Protein AF-A0A3D0P3Z4-F1 (afdb_monomer_lite)

Foldseek 3Di:
DDDDDDDPDDDVPDPDPVRVVVVVVVVVVVVVVVVVVVCVVVPPPPPPVVVVVCVVQQQQKKKKFFAAPVRDTDAIDMWGDPDPPDTDDDCVRPVRGPDMDIQGPVRD

Sequence (108 aa):
MFVRGVAIAYNPDKPTAVRAIVQKRFFTIFITLAAVAAGLPALAYGQDLLPALVRRVKPSAVAIETFDQRGQIVSRGSGFFVSADRVVTNRHVIERSTRAEIQTVDGR

pLDDT: mean 83.5, std 14.89, range [36.59, 97.88]

Radius of gyration: 37.21 Å; chains: 1; bounding box: 83×25×103 Å

Structure (mmCIF, N/CA/C/O backbone):
data_AF-A0A3D0P3Z4-F1
#
_entry.id   AF-A0A3D0P3Z4-F1
#
loop_
_atom_site.group_PDB
_atom_site.id
_atom_site.type_symbol
_atom_site.label_atom_id
_atom_site.label_alt_id
_atom_site.label_comp_id
_atom_site.label_asym_id
_atom_site.label_entity_id
_atom_site.label_seq_id
_atom_site.pdbx_PDB_ins_code
_atom_site.Cartn_x
_atom_site.Cartn_y
_atom_site.Cartn_z
_atom_site.occupancy
_atom_site.B_iso_or_equiv
_atom_site.auth_seq_id
_atom_site.auth_comp_id
_atom_site.auth_asym_id
_atom_site.auth_atom_id
_atom_site.pdbx_PDB_model_num
ATOM 1 N N . MET A 1 1 ? 67.154 13.887 -77.178 1.00 36.59 1 MET A N 1
ATOM 2 C CA . MET A 1 1 ? 65.879 14.496 -77.618 1.00 36.59 1 MET A CA 1
ATOM 3 C C . MET A 1 1 ? 64.788 14.002 -76.677 1.00 36.59 1 MET A C 1
ATOM 5 O O . MET A 1 1 ? 64.715 12.807 -76.435 1.00 36.59 1 MET A O 1
ATOM 9 N N . PHE A 1 2 ? 64.078 14.934 -76.041 1.00 39.56 2 PHE A N 1
ATOM 10 C CA . PHE A 1 2 ? 63.191 14.741 -74.887 1.00 39.56 2 PHE A CA 1
ATOM 11 C C . PHE A 1 2 ? 61.980 13.839 -75.183 1.00 39.56 2 PHE A C 1
ATOM 13 O O . PHE A 1 2 ? 61.293 14.054 -76.179 1.00 39.56 2 PHE A O 1
ATOM 20 N N . VAL A 1 3 ? 61.656 12.912 -74.272 1.00 43.81 3 VAL A N 1
ATOM 21 C CA . VAL A 1 3 ? 60.344 12.242 -74.225 1.00 43.81 3 VAL A CA 1
ATOM 22 C C . VAL A 1 3 ? 59.570 12.808 -73.035 1.00 43.81 3 VAL A C 1
ATOM 24 O O . VAL A 1 3 ? 60.050 12.803 -71.903 1.00 43.81 3 VAL A O 1
ATOM 27 N N . ARG A 1 4 ? 58.396 13.374 -73.328 1.00 47.59 4 ARG A N 1
ATOM 28 C CA . ARG A 1 4 ? 57.495 14.070 -72.401 1.00 47.59 4 ARG A CA 1
ATOM 29 C C . ARG A 1 4 ? 57.060 13.155 -71.249 1.00 47.59 4 ARG A C 1
ATOM 31 O O . ARG A 1 4 ? 56.395 12.151 -71.482 1.00 47.59 4 ARG A O 1
ATOM 38 N N . GLY A 1 5 ? 57.395 13.533 -70.016 1.00 49.12 5 GLY A N 1
ATOM 39 C CA . GLY A 1 5 ? 56.891 12.895 -68.800 1.00 49.12 5 GLY A CA 1
ATOM 40 C C . GLY A 1 5 ? 55.497 13.412 -68.441 1.00 49.12 5 GLY A C 1
ATOM 41 O O . GLY A 1 5 ? 55.285 14.618 -68.336 1.00 49.12 5 GLY A O 1
ATOM 42 N N . VAL A 1 6 ? 54.546 12.498 -68.256 1.00 57.97 6 VAL A N 1
ATOM 43 C CA . VAL A 1 6 ? 53.216 12.791 -67.709 1.00 57.97 6 VAL A CA 1
ATOM 44 C C . VAL A 1 6 ? 53.374 13.089 -66.217 1.00 57.97 6 VAL A C 1
ATOM 46 O O . VAL A 1 6 ? 53.700 12.200 -65.434 1.00 57.97 6 VAL A O 1
ATOM 49 N N . ALA A 1 7 ? 53.156 14.339 -65.815 1.00 55.62 7 ALA A N 1
ATOM 50 C CA . ALA A 1 7 ? 53.084 14.711 -64.408 1.00 55.62 7 ALA A CA 1
ATOM 51 C C . ALA A 1 7 ? 51.715 14.289 -63.852 1.00 55.62 7 ALA A C 1
ATOM 53 O O . ALA A 1 7 ? 50.694 14.912 -64.141 1.00 55.62 7 ALA A O 1
ATOM 54 N N . ILE A 1 8 ? 51.678 13.211 -63.067 1.00 60.78 8 ILE A N 1
ATOM 55 C CA . ILE A 1 8 ? 50.489 12.851 -62.289 1.00 60.78 8 ILE A CA 1
ATOM 56 C C . ILE A 1 8 ? 50.399 13.855 -61.136 1.00 60.78 8 ILE A C 1
ATOM 58 O O . ILE A 1 8 ? 51.212 13.825 -60.215 1.00 60.78 8 ILE A O 1
ATOM 62 N N . ALA A 1 9 ? 49.434 14.771 -61.204 1.00 59.91 9 ALA A N 1
ATOM 63 C CA . ALA A 1 9 ? 49.179 15.744 -60.150 1.00 59.91 9 ALA A CA 1
ATOM 64 C C . ALA A 1 9 ? 48.784 15.024 -58.845 1.00 59.91 9 ALA A C 1
ATOM 66 O O . ALA A 1 9 ? 47.666 14.520 -58.710 1.00 59.91 9 ALA A O 1
ATOM 67 N N . TYR A 1 10 ? 49.707 14.962 -57.883 1.00 60.06 10 TYR A N 1
ATOM 68 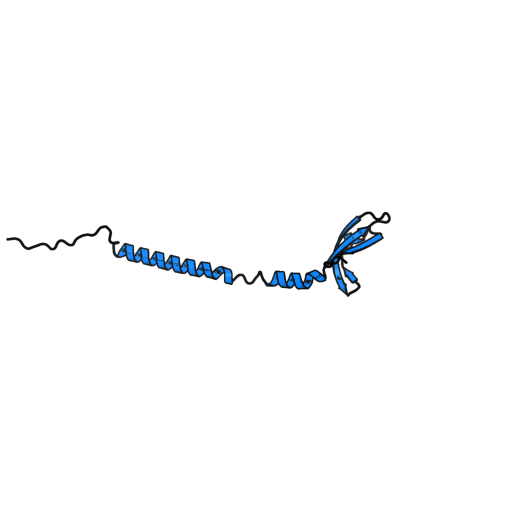C CA . TYR A 1 10 ? 49.422 14.523 -56.520 1.00 60.06 10 TYR A CA 1
ATOM 69 C C . TYR A 1 10 ? 48.561 15.588 -55.834 1.00 60.06 10 TYR A C 1
ATOM 71 O O . TYR A 1 10 ? 49.011 16.710 -55.617 1.00 60.06 10 TYR A O 1
ATOM 79 N N . ASN A 1 11 ? 47.308 15.246 -55.533 1.00 68.81 11 ASN A N 1
ATOM 80 C CA . ASN A 1 11 ? 46.398 16.113 -54.793 1.00 68.81 11 ASN A CA 1
ATOM 81 C C . ASN A 1 11 ? 46.406 15.680 -53.310 1.00 68.81 11 ASN A C 1
ATOM 83 O O . ASN A 1 11 ? 45.839 14.625 -53.009 1.00 68.81 11 ASN A O 1
ATOM 87 N N . PRO A 1 12 ? 47.049 16.444 -52.405 1.00 63.38 12 PRO A N 1
ATOM 88 C CA . PRO A 1 12 ? 47.227 16.069 -50.999 1.00 63.38 12 PRO A CA 1
ATOM 89 C C . PRO A 1 12 ? 45.915 16.045 -50.202 1.00 63.38 12 PRO A C 1
ATOM 91 O O . PRO A 1 12 ? 45.854 15.396 -49.158 1.00 63.38 12 PRO A O 1
ATOM 94 N N . ASP A 1 13 ? 44.865 16.694 -50.713 1.00 64.56 13 ASP A N 1
ATOM 95 C CA . ASP A 1 13 ? 43.558 16.790 -50.058 1.00 64.56 13 ASP A CA 1
ATOM 96 C C . ASP A 1 13 ? 42.641 15.607 -50.393 1.00 64.56 13 ASP A C 1
ATOM 98 O O . ASP A 1 13 ? 41.605 15.406 -49.755 1.00 64.56 13 ASP A O 1
ATOM 102 N N . LYS A 1 14 ? 43.006 14.783 -51.387 1.00 64.56 14 LYS A N 1
ATOM 103 C CA . LYS A 1 14 ? 42.256 13.565 -51.701 1.00 64.56 14 LYS A CA 1
ATOM 104 C C . LYS A 1 14 ? 42.668 12.461 -50.727 1.00 64.56 14 LYS A C 1
ATOM 106 O O . LYS A 1 14 ? 43.834 12.059 -50.726 1.00 64.56 14 LYS A O 1
ATOM 111 N N . PRO A 1 15 ? 41.740 11.920 -49.918 1.00 66.56 15 PRO A N 1
ATOM 112 C CA . PRO A 1 15 ? 42.068 10.816 -49.033 1.00 66.56 15 PRO A CA 1
ATOM 113 C C . PRO A 1 15 ? 42.592 9.648 -49.871 1.00 66.56 15 PRO A C 1
ATOM 115 O O . PRO A 1 15 ? 41.974 9.246 -50.859 1.00 66.56 15 PRO A O 1
ATOM 118 N N . THR A 1 16 ? 43.740 9.095 -49.477 1.00 78.81 16 THR A N 1
ATOM 119 C CA . THR A 1 16 ? 44.255 7.866 -50.087 1.00 78.81 16 THR A CA 1
ATOM 120 C C . THR A 1 16 ? 43.185 6.777 -49.989 1.00 78.81 16 THR A C 1
ATOM 122 O O . THR A 1 16 ? 42.430 6.730 -49.014 1.00 78.81 16 THR A O 1
ATOM 125 N N . ALA A 1 17 ? 43.098 5.890 -50.985 1.00 73.50 17 ALA A N 1
ATOM 126 C CA . ALA A 1 17 ? 42.034 4.879 -51.062 1.00 73.50 17 ALA A CA 1
ATOM 127 C C . ALA A 1 17 ? 41.866 4.080 -49.751 1.00 73.50 17 ALA A C 1
ATOM 129 O O . ALA A 1 17 ? 40.748 3.794 -49.329 1.00 73.50 17 ALA A O 1
ATOM 130 N N . VAL A 1 18 ? 42.971 3.812 -49.048 1.00 71.38 18 VAL A N 1
ATOM 131 C CA . VAL A 1 18 ? 42.986 3.155 -47.732 1.00 71.38 18 VAL A CA 1
ATOM 132 C C . VAL A 1 18 ? 42.276 3.990 -46.657 1.00 71.38 18 VAL A C 1
ATOM 134 O O . VAL A 1 18 ? 41.435 3.459 -45.933 1.00 71.38 18 VAL A O 1
ATOM 137 N N . ARG A 1 19 ? 42.548 5.301 -46.571 1.00 72.94 19 ARG A N 1
ATOM 138 C CA . ARG A 1 19 ? 41.886 6.211 -45.618 1.00 72.94 19 ARG A CA 1
ATOM 139 C C . ARG A 1 19 ? 40.387 6.321 -45.892 1.00 72.94 19 ARG A C 1
ATOM 141 O O . ARG A 1 19 ? 39.602 6.277 -44.950 1.00 72.94 19 ARG A O 1
ATOM 148 N N . ALA A 1 20 ? 39.987 6.373 -47.163 1.00 74.94 20 ALA A N 1
ATOM 149 C CA . ALA A 1 20 ? 38.578 6.413 -47.554 1.00 74.94 20 ALA A CA 1
ATOM 150 C C . ALA A 1 20 ? 37.823 5.121 -47.179 1.00 74.94 20 ALA A C 1
ATOM 152 O O . ALA A 1 20 ? 36.700 5.186 -46.680 1.00 74.94 20 ALA A O 1
ATOM 153 N N . ILE A 1 21 ? 38.440 3.945 -47.358 1.00 78.19 21 ILE A N 1
ATOM 154 C CA . ILE A 1 21 ? 37.850 2.652 -46.964 1.00 78.19 21 ILE A CA 1
ATOM 155 C C . ILE A 1 21 ? 37.685 2.569 -45.444 1.00 78.19 21 ILE A C 1
ATOM 157 O O . ILE A 1 21 ? 36.629 2.162 -44.961 1.00 78.19 21 ILE A O 1
ATOM 161 N N . VAL A 1 22 ? 38.709 2.971 -44.690 1.00 81.69 22 VAL A N 1
ATOM 162 C CA . VAL A 1 22 ? 38.680 2.978 -43.222 1.00 81.69 22 VAL A CA 1
ATOM 163 C C . VAL A 1 22 ? 37.612 3.946 -42.710 1.00 81.69 22 VAL A C 1
ATOM 165 O O . VAL A 1 22 ? 36.772 3.548 -41.906 1.00 81.69 22 VAL A O 1
ATOM 168 N N . GLN A 1 23 ? 37.561 5.171 -43.238 1.00 82.94 23 GLN A N 1
ATOM 169 C CA . GLN A 1 23 ? 36.547 6.167 -42.882 1.00 82.94 23 GLN A CA 1
ATOM 170 C C . GLN A 1 23 ? 35.126 5.680 -43.196 1.00 82.94 23 GLN A C 1
ATOM 172 O O . GLN A 1 23 ? 34.228 5.833 -42.371 1.00 82.94 23 GLN A O 1
ATOM 177 N N . LYS A 1 24 ? 34.922 5.029 -44.348 1.00 80.06 24 LYS A N 1
ATOM 178 C CA . LYS A 1 24 ? 33.625 4.453 -44.724 1.00 80.06 24 LYS A CA 1
ATOM 179 C C . LYS A 1 24 ? 33.213 3.321 -43.777 1.00 80.06 24 LYS A C 1
ATOM 181 O O . LYS A 1 24 ? 32.062 3.288 -43.359 1.00 80.06 24 LYS A O 1
ATOM 186 N N . ARG A 1 25 ? 34.145 2.443 -43.380 1.00 84.69 25 ARG A N 1
ATOM 187 C CA . ARG A 1 25 ? 33.894 1.372 -42.394 1.00 84.69 25 ARG A CA 1
ATOM 188 C C . ARG A 1 25 ? 33.539 1.929 -41.017 1.00 84.69 25 ARG A C 1
ATOM 190 O O . ARG A 1 25 ? 32.568 1.469 -40.427 1.00 84.69 25 ARG A O 1
ATOM 197 N N . PHE A 1 26 ? 34.269 2.936 -40.535 1.00 86.44 26 PHE A N 1
ATOM 198 C CA . PHE A 1 26 ? 33.955 3.608 -39.270 1.00 86.44 26 PHE A CA 1
ATOM 199 C C . PHE A 1 26 ? 32.575 4.262 -39.298 1.00 86.44 26 PHE A C 1
ATOM 201 O O . PHE A 1 26 ? 31.805 4.101 -38.356 1.00 86.44 26 PHE A O 1
ATOM 208 N N . PHE A 1 27 ? 32.236 4.940 -40.394 1.00 88.88 27 PHE A N 1
ATOM 209 C CA . PHE A 1 27 ? 30.927 5.561 -40.564 1.00 88.88 27 PHE A CA 1
ATOM 210 C C . PHE A 1 27 ? 29.794 4.525 -40.581 1.00 88.88 27 PHE A C 1
ATOM 212 O O . PHE A 1 27 ? 28.784 4.704 -39.904 1.00 88.88 27 PHE A O 1
ATOM 219 N N . THR A 1 28 ? 29.974 3.400 -41.283 1.00 88.00 28 THR A N 1
ATOM 220 C CA . THR A 1 28 ? 28.993 2.305 -41.284 1.00 88.00 28 THR A CA 1
ATOM 221 C C . THR A 1 28 ? 28.824 1.689 -39.895 1.00 88.00 28 THR A C 1
ATOM 223 O O . THR A 1 28 ? 27.691 1.519 -39.455 1.00 88.00 28 THR A O 1
ATOM 226 N N . ILE A 1 29 ? 29.918 1.415 -39.175 1.00 91.88 29 ILE A N 1
ATOM 227 C CA . ILE A 1 29 ? 29.866 0.872 -37.806 1.00 91.88 29 ILE A CA 1
ATOM 228 C C . ILE A 1 29 ? 29.135 1.839 -36.870 1.00 91.88 29 ILE A C 1
ATOM 230 O O . ILE A 1 29 ? 28.254 1.423 -36.119 1.00 91.88 29 ILE A O 1
ATOM 234 N N . PHE A 1 30 ? 29.448 3.133 -36.955 1.00 91.94 30 PHE A N 1
ATOM 235 C CA . PHE A 1 30 ? 28.790 4.164 -36.160 1.00 91.94 30 PHE A CA 1
ATOM 236 C C . PHE A 1 30 ? 27.278 4.204 -36.412 1.00 91.94 30 PHE A C 1
ATOM 238 O O . PHE A 1 30 ? 26.506 4.203 -35.457 1.00 91.94 30 PHE A O 1
ATOM 245 N N . ILE A 1 31 ? 26.845 4.148 -37.677 1.00 92.75 31 ILE A N 1
ATOM 246 C CA . ILE A 1 31 ? 25.418 4.085 -38.025 1.00 92.75 31 ILE A CA 1
ATOM 247 C C . ILE A 1 31 ? 24.769 2.821 -37.460 1.00 92.75 31 ILE A C 1
ATOM 249 O O . ILE A 1 31 ? 23.689 2.903 -36.879 1.00 92.75 31 ILE A O 1
ATOM 253 N N . THR A 1 32 ? 25.415 1.659 -37.588 1.00 88.81 32 THR A N 1
ATOM 254 C CA . THR A 1 32 ? 24.853 0.409 -37.055 1.00 88.81 32 THR A CA 1
ATOM 255 C C . THR A 1 32 ? 24.729 0.435 -35.533 1.00 88.81 32 THR A C 1
ATOM 257 O O . THR A 1 32 ? 23.696 0.040 -35.004 1.00 88.81 32 THR A O 1
ATOM 260 N N . LEU A 1 33 ? 25.727 0.968 -34.821 1.00 90.62 33 LEU A N 1
ATOM 261 C CA . LEU A 1 33 ? 25.683 1.113 -33.365 1.00 90.62 33 LEU A CA 1
ATOM 262 C C . LEU A 1 33 ? 24.612 2.114 -32.928 1.00 90.62 33 LEU A C 1
ATOM 264 O O . LEU A 1 33 ? 23.872 1.834 -31.989 1.00 90.62 33 LEU A O 1
ATOM 268 N N . ALA A 1 34 ? 24.487 3.246 -33.625 1.00 89.44 34 ALA A N 1
ATOM 269 C CA . ALA A 1 34 ? 23.452 4.237 -33.352 1.00 89.44 34 ALA A CA 1
ATOM 270 C C . ALA A 1 34 ? 22.041 3.665 -33.575 1.00 89.44 34 ALA A C 1
ATOM 272 O O . ALA A 1 34 ? 21.155 3.882 -32.751 1.00 89.44 34 ALA A O 1
ATOM 273 N N . ALA A 1 35 ? 21.843 2.884 -34.641 1.00 88.25 35 ALA A N 1
ATOM 274 C CA . ALA A 1 35 ? 20.571 2.224 -34.927 1.00 88.25 35 ALA A CA 1
ATOM 275 C C . ALA A 1 35 ? 20.209 1.173 -33.864 1.00 88.25 35 ALA A C 1
ATOM 277 O O . ALA A 1 35 ? 19.065 1.123 -33.416 1.00 88.25 35 ALA A O 1
ATOM 278 N N . VAL A 1 36 ? 21.182 0.371 -33.413 1.00 86.94 36 VAL A N 1
ATOM 279 C CA . VAL A 1 36 ? 20.978 -0.599 -32.325 1.00 86.94 36 VAL A CA 1
ATOM 280 C C . VAL A 1 36 ? 20.655 0.118 -31.014 1.00 86.94 36 VAL A C 1
ATOM 282 O O . VAL A 1 36 ? 19.683 -0.238 -30.352 1.00 86.94 36 VAL A O 1
ATOM 285 N N . ALA A 1 37 ? 21.410 1.161 -30.660 1.00 86.06 37 ALA A N 1
ATOM 286 C CA . ALA A 1 37 ? 21.191 1.929 -29.436 1.00 86.06 37 ALA A CA 1
ATOM 287 C C . ALA A 1 37 ? 19.806 2.598 -29.401 1.00 86.06 37 ALA A C 1
ATOM 289 O O . ALA A 1 37 ? 19.153 2.600 -28.359 1.00 86.06 37 ALA A O 1
ATOM 290 N N . ALA A 1 38 ? 19.328 3.105 -30.541 1.00 83.94 38 ALA A N 1
ATOM 291 C CA . ALA A 1 38 ? 18.001 3.705 -30.664 1.00 83.94 38 ALA A CA 1
ATOM 292 C C . ALA A 1 38 ? 16.848 2.693 -30.509 1.00 83.94 38 ALA A C 1
ATOM 294 O O . ALA A 1 38 ? 15.748 3.087 -30.131 1.00 83.94 38 ALA A O 1
ATOM 295 N N . GLY A 1 39 ? 17.082 1.402 -30.774 1.00 77.81 39 GLY A N 1
ATOM 296 C CA . GLY A 1 39 ? 16.076 0.340 -30.632 1.00 77.81 39 GLY A CA 1
ATOM 297 C C . GLY A 1 39 ? 15.938 -0.235 -29.216 1.00 77.81 39 GLY A C 1
ATOM 298 O O . GLY A 1 39 ? 14.910 -0.829 -28.896 1.00 77.81 39 GLY A O 1
ATOM 299 N N . LEU A 1 40 ? 16.936 -0.044 -28.345 1.00 74.62 40 LEU A N 1
ATOM 300 C CA . LEU A 1 40 ? 16.943 -0.569 -26.969 1.00 74.62 40 LEU A CA 1
ATOM 301 C C . LEU A 1 40 ? 15.780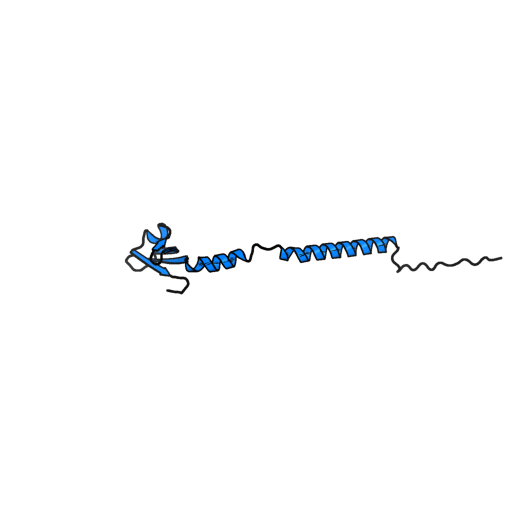 -0.081 -26.073 1.00 74.62 40 LEU A C 1
ATOM 303 O O . LEU A 1 40 ? 15.258 -0.901 -25.316 1.00 74.62 40 LEU A O 1
ATOM 307 N N . PRO A 1 41 ? 15.322 1.190 -26.129 1.00 73.50 41 PRO A N 1
ATOM 308 C CA . PRO A 1 41 ? 14.243 1.678 -25.264 1.00 73.50 41 PRO A CA 1
ATOM 309 C C . PRO A 1 41 ? 12.904 0.966 -25.494 1.00 73.50 41 PRO A C 1
ATOM 311 O O . PRO A 1 41 ? 12.111 0.838 -24.566 1.00 73.50 41 PRO A O 1
ATOM 314 N N . ALA A 1 42 ? 12.663 0.457 -26.707 1.00 66.56 42 ALA A N 1
ATOM 315 C CA . ALA A 1 42 ? 11.438 -0.264 -27.054 1.00 66.56 42 ALA A CA 1
ATOM 316 C C . ALA A 1 42 ? 11.344 -1.660 -26.406 1.00 66.56 42 ALA A C 1
ATOM 318 O O . ALA A 1 42 ? 10.290 -2.288 -26.448 1.00 66.56 42 ALA A O 1
ATOM 319 N N . LEU A 1 43 ? 12.428 -2.153 -25.793 1.00 64.31 43 LEU A N 1
ATOM 320 C CA . LEU A 1 43 ? 12.450 -3.419 -25.055 1.00 64.31 43 LEU A CA 1
ATOM 321 C C . LEU A 1 43 ? 12.111 -3.251 -23.563 1.00 64.31 43 LEU A C 1
ATOM 323 O O . LEU A 1 43 ? 12.069 -4.236 -22.825 1.00 64.31 43 LEU A O 1
ATOM 327 N N . ALA A 1 44 ? 11.838 -2.027 -23.101 1.00 68.06 44 ALA A N 1
ATOM 328 C CA . ALA A 1 44 ? 11.490 -1.735 -21.713 1.00 68.06 44 ALA A CA 1
ATOM 329 C C . ALA A 1 44 ? 10.013 -2.060 -21.386 1.00 68.06 44 ALA A C 1
ATOM 331 O O . ALA A 1 44 ? 9.248 -1.197 -20.970 1.00 68.06 44 ALA A O 1
ATOM 332 N N . TYR A 1 45 ? 9.613 -3.329 -21.510 1.00 63.25 45 TYR A N 1
ATOM 333 C CA . TYR A 1 45 ? 8.243 -3.820 -21.253 1.00 63.25 45 TYR A CA 1
ATOM 334 C C . TYR A 1 45 ? 7.833 -3.886 -19.764 1.00 63.25 45 TYR A C 1
ATOM 336 O O . TYR A 1 45 ? 6.750 -4.360 -19.428 1.00 63.25 45 TYR A O 1
ATOM 344 N N . GLY A 1 46 ? 8.687 -3.435 -18.841 1.00 61.84 46 GLY A N 1
ATOM 345 C CA . GLY A 1 46 ? 8.456 -3.572 -17.397 1.00 61.84 46 GLY A CA 1
ATOM 346 C C . GLY A 1 46 ? 7.645 -2.449 -16.742 1.00 61.84 46 GLY A C 1
ATOM 347 O O . GLY A 1 46 ? 7.206 -2.617 -15.607 1.00 61.84 46 GLY A O 1
ATOM 348 N N . GLN A 1 47 ? 7.452 -1.307 -17.412 1.00 62.56 47 GLN A N 1
ATOM 349 C CA . GLN A 1 47 ? 6.904 -0.108 -16.759 1.00 62.56 47 GLN A CA 1
ATOM 350 C C . GLN A 1 47 ? 5.384 0.039 -16.853 1.00 62.56 47 GLN A C 1
ATOM 352 O O . GLN A 1 47 ? 4.819 0.747 -16.032 1.00 62.56 47 GLN A O 1
ATOM 357 N N . ASP A 1 48 ? 4.698 -0.643 -17.773 1.00 63.22 48 ASP A N 1
ATOM 358 C CA . ASP A 1 48 ? 3.246 -0.456 -17.946 1.00 63.22 48 ASP A CA 1
ATOM 359 C C . ASP A 1 48 ? 2.403 -1.329 -17.002 1.00 63.22 48 ASP A C 1
ATOM 361 O O . ASP A 1 48 ? 1.279 -0.978 -16.633 1.00 63.22 48 ASP A O 1
ATOM 365 N N . LEU A 1 49 ? 2.960 -2.454 -16.544 1.00 72.50 49 LEU A N 1
ATOM 366 C CA . LEU A 1 49 ? 2.256 -3.397 -15.671 1.00 72.50 49 LEU A CA 1
ATOM 367 C C . LEU A 1 49 ? 2.102 -2.871 -14.238 1.00 72.50 49 LEU A C 1
ATOM 369 O O . LEU A 1 49 ? 1.062 -3.085 -13.613 1.00 72.50 49 LEU A O 1
ATOM 373 N N . LEU A 1 50 ? 3.105 -2.157 -13.716 1.00 81.62 50 LEU A N 1
ATOM 374 C CA . LEU A 1 50 ? 3.085 -1.658 -12.337 1.00 81.62 50 LEU A CA 1
ATOM 375 C C . LEU A 1 50 ? 2.027 -0.559 -12.119 1.00 81.62 50 LEU A C 1
ATOM 377 O O . LEU A 1 50 ? 1.232 -0.702 -11.189 1.00 81.62 50 LEU A O 1
ATOM 381 N N . PRO A 1 51 ? 1.915 0.491 -12.958 1.00 85.31 51 PRO A N 1
ATOM 382 C CA . PRO A 1 51 ? 0.887 1.516 -12.801 1.00 85.31 51 PRO A CA 1
ATOM 383 C C . PRO A 1 51 ? -0.530 0.958 -12.939 1.00 85.31 51 PRO A C 1
ATOM 385 O O . PRO A 1 51 ? -1.418 1.344 -12.177 1.00 85.31 51 PRO A O 1
ATOM 388 N N . ALA A 1 52 ? -0.753 0.033 -13.879 1.00 86.44 52 ALA A N 1
ATOM 389 C CA . ALA A 1 52 ? -2.052 -0.604 -14.072 1.00 86.44 52 ALA A CA 1
ATOM 390 C C . ALA A 1 52 ? -2.447 -1.457 -12.858 1.00 86.44 52 ALA A C 1
ATOM 392 O O . ALA A 1 52 ? -3.572 -1.351 -12.359 1.00 86.44 52 ALA A O 1
ATOM 393 N N . LEU A 1 53 ? -1.508 -2.254 -12.338 1.00 87.19 53 LEU A N 1
ATOM 394 C CA . LEU A 1 53 ? -1.729 -3.058 -11.143 1.00 87.19 53 LEU A CA 1
ATOM 395 C C . LEU A 1 53 ? -2.011 -2.172 -9.929 1.00 87.19 53 LEU A C 1
ATOM 397 O O . LEU A 1 53 ? -3.011 -2.390 -9.250 1.00 87.19 53 LEU A O 1
ATOM 401 N N . VAL A 1 54 ? -1.195 -1.137 -9.699 1.00 88.81 54 VAL A N 1
ATOM 402 C CA . VAL A 1 54 ? -1.384 -0.177 -8.601 1.00 88.81 54 VAL A CA 1
ATOM 403 C C . VAL A 1 54 ? -2.754 0.488 -8.693 1.00 88.81 54 VAL A C 1
ATOM 405 O O . VAL A 1 54 ? -3.472 0.506 -7.699 1.00 88.81 54 VAL A O 1
ATOM 408 N N . ARG A 1 55 ? -3.172 0.977 -9.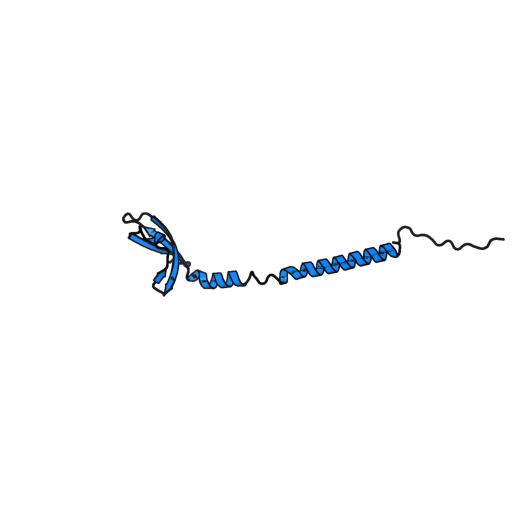870 1.00 88.12 55 ARG A N 1
ATOM 409 C CA . ARG A 1 55 ? -4.513 1.569 -10.047 1.00 88.12 55 ARG A CA 1
ATOM 410 C C . ARG A 1 55 ? -5.630 0.593 -9.695 1.00 88.12 55 ARG A C 1
ATOM 412 O O . ARG A 1 55 ? -6.640 1.020 -9.148 1.00 88.12 55 ARG A O 1
ATOM 419 N N . ARG A 1 56 ? -5.447 -0.697 -9.983 1.00 90.06 56 ARG A N 1
ATOM 420 C CA . ARG A 1 56 ? -6.435 -1.734 -9.678 1.00 90.06 56 ARG A CA 1
ATOM 421 C C . ARG A 1 56 ? -6.496 -2.085 -8.190 1.00 90.06 56 ARG A C 1
ATOM 423 O O . ARG A 1 56 ? -7.590 -2.318 -7.692 1.00 90.06 56 ARG A O 1
ATOM 430 N N . VAL A 1 57 ? -5.360 -2.143 -7.488 1.00 90.94 57 VAL A N 1
ATOM 431 C CA . VAL A 1 57 ? -5.312 -2.583 -6.075 1.00 90.94 57 VAL A CA 1
ATOM 432 C C . VAL A 1 57 ? -5.439 -1.442 -5.066 1.00 90.94 57 VAL A C 1
ATOM 434 O O . VAL A 1 57 ? -5.885 -1.668 -3.945 1.00 90.94 57 VAL A O 1
ATOM 437 N N . LYS A 1 58 ? -5.079 -0.211 -5.448 1.00 90.81 58 LYS A N 1
ATOM 438 C CA . LYS A 1 58 ? -5.078 0.960 -4.560 1.00 90.81 58 LYS A CA 1
ATOM 439 C C . LYS A 1 58 ? -6.426 1.227 -3.864 1.00 90.81 58 LYS A C 1
ATOM 441 O O . LYS A 1 58 ? -6.370 1.550 -2.682 1.00 90.81 58 LYS A O 1
ATOM 446 N N . PRO A 1 59 ? -7.606 1.067 -4.502 1.00 91.88 59 PRO A N 1
ATOM 447 C CA . PRO A 1 59 ? -8.893 1.281 -3.830 1.00 91.88 59 PRO A CA 1
ATOM 448 C C . PRO A 1 59 ? -9.150 0.358 -2.633 1.00 91.88 59 PRO A C 1
ATOM 450 O O . PRO A 1 59 ? -9.910 0.716 -1.741 1.00 91.88 59 PRO A O 1
ATOM 453 N N . SER A 1 60 ? -8.513 -0.817 -2.587 1.00 93.69 60 SER A N 1
ATOM 454 C CA . SER A 1 60 ? -8.648 -1.735 -1.455 1.00 93.69 60 SER A CA 1
ATOM 455 C C . SER A 1 60 ? -7.804 -1.324 -0.250 1.00 93.69 60 SER A C 1
ATOM 457 O O . SER A 1 60 ? -8.044 -1.846 0.832 1.00 93.69 60 SER A O 1
ATOM 459 N N . ALA A 1 61 ? -6.815 -0.439 -0.411 1.00 95.00 61 ALA A N 1
ATOM 460 C CA . ALA A 1 61 ? -5.939 0.002 0.668 1.00 95.00 61 ALA A CA 1
ATOM 461 C C . ALA A 1 61 ? -6.545 1.181 1.444 1.00 95.00 61 ALA A C 1
ATOM 463 O O . ALA A 1 61 ? -7.151 2.081 0.863 1.00 95.00 61 ALA A O 1
ATOM 464 N N . VAL A 1 62 ? -6.327 1.196 2.758 1.00 96.38 62 VAL A N 1
ATOM 465 C CA . VAL A 1 62 ? -6.823 2.236 3.668 1.00 96.38 62 VAL A CA 1
ATOM 466 C C . VAL A 1 62 ? -5.731 2.705 4.620 1.00 96.38 62 VAL A C 1
ATOM 468 O O . VAL A 1 62 ? -4.833 1.937 4.979 1.00 96.38 62 VAL A O 1
ATOM 471 N N . ALA A 1 63 ? -5.821 3.961 5.049 1.00 96.19 63 ALA A N 1
ATOM 472 C CA . ALA A 1 63 ? -5.057 4.468 6.180 1.00 96.19 63 ALA A CA 1
ATOM 473 C C . ALA A 1 63 ? -5.864 4.269 7.469 1.00 96.19 63 ALA A C 1
ATOM 475 O O . ALA A 1 63 ? -7.087 4.384 7.465 1.00 96.19 63 ALA A O 1
ATOM 476 N N . ILE A 1 64 ? -5.181 3.943 8.563 1.00 96.94 64 ILE A N 1
ATOM 477 C CA . ILE A 1 64 ? -5.803 3.693 9.863 1.00 96.94 64 ILE A CA 1
ATOM 478 C C . ILE A 1 64 ? -5.141 4.607 10.883 1.00 96.94 64 ILE A C 1
ATOM 480 O O . ILE A 1 64 ? -3.921 4.559 11.054 1.00 96.94 64 ILE A O 1
ATOM 484 N N . GLU A 1 65 ? -5.944 5.410 11.568 1.00 96.88 65 GLU A N 1
ATOM 485 C CA . GLU A 1 65 ? -5.527 6.202 12.723 1.00 96.88 65 GLU A CA 1
ATOM 486 C C . GLU A 1 65 ? -6.237 5.673 13.961 1.00 96.88 65 GLU A C 1
ATOM 488 O O . GLU A 1 65 ? -7.434 5.388 13.937 1.00 96.88 65 GLU A O 1
ATOM 493 N N . THR A 1 66 ? -5.486 5.477 15.040 1.00 97.44 66 THR A N 1
ATOM 494 C CA . THR A 1 66 ? -6.024 4.892 16.263 1.00 97.44 66 THR A CA 1
ATOM 495 C C . THR A 1 66 ? -5.850 5.819 17.446 1.00 97.44 66 THR A C 1
ATOM 497 O O . THR A 1 66 ? -4.865 6.550 17.542 1.00 97.44 66 THR A O 1
ATOM 500 N N . PHE A 1 67 ? -6.829 5.787 18.347 1.00 97.50 67 PHE A N 1
ATOM 501 C CA . PHE A 1 67 ? -6.977 6.743 19.434 1.00 97.50 67 PHE A CA 1
ATOM 502 C C . PHE A 1 67 ? -7.110 6.043 20.785 1.00 97.50 67 PHE A C 1
ATOM 504 O O . PHE A 1 67 ? -7.659 4.938 20.881 1.00 97.50 67 PHE A O 1
ATOM 511 N N . ASP A 1 68 ? -6.631 6.699 21.838 1.00 95.62 68 ASP A N 1
ATOM 512 C CA . ASP A 1 68 ? -6.844 6.284 23.222 1.00 95.62 68 ASP A CA 1
ATOM 513 C C . ASP A 1 68 ? -8.215 6.749 23.749 1.00 95.62 68 ASP A C 1
ATOM 515 O O . ASP A 1 68 ? -9.023 7.362 23.047 1.00 95.62 68 ASP A O 1
A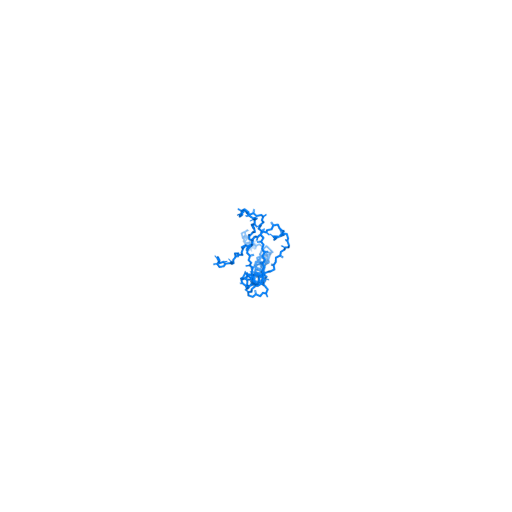TOM 519 N N . GLN A 1 69 ? -8.476 6.475 25.026 1.00 95.56 69 GLN A N 1
ATOM 520 C CA . GLN A 1 69 ? -9.700 6.895 25.715 1.00 95.56 69 GLN A CA 1
ATOM 521 C C . GLN A 1 69 ? -9.852 8.421 25.833 1.00 95.56 69 GLN A C 1
ATOM 523 O O . GLN A 1 69 ? -10.953 8.908 26.072 1.00 95.56 69 GLN A O 1
ATOM 528 N N . ARG A 1 70 ? -8.760 9.180 25.690 1.00 95.69 70 ARG A N 1
ATOM 529 C CA . ARG A 1 70 ? -8.741 10.648 25.741 1.00 95.69 70 ARG A CA 1
ATOM 530 C C . ARG A 1 70 ? -8.891 11.268 24.349 1.00 95.69 70 ARG A C 1
ATOM 532 O O . ARG A 1 70 ? -8.882 12.491 24.237 1.00 95.69 70 ARG A O 1
ATOM 539 N N . GLY A 1 71 ? -9.025 10.446 23.306 1.00 94.62 71 GLY A N 1
ATOM 540 C CA . GLY A 1 71 ? -9.098 10.887 21.917 1.00 94.62 71 GLY A CA 1
ATOM 541 C C . GLY A 1 71 ? -7.751 11.315 21.333 1.00 94.62 71 GLY A C 1
ATOM 542 O O . GLY A 1 71 ? -7.734 11.995 20.311 1.00 94.62 71 GLY A O 1
ATOM 543 N N . GLN A 1 72 ? -6.627 10.953 21.955 1.00 95.88 72 GLN A N 1
ATOM 544 C CA . GLN A 1 72 ? -5.292 11.235 21.426 1.00 95.88 72 GLN A CA 1
ATOM 545 C C . GLN A 1 72 ? -4.850 10.127 20.479 1.00 95.88 72 GLN A C 1
ATOM 547 O O . GLN A 1 72 ? -5.119 8.955 20.733 1.00 95.88 72 GLN A O 1
ATOM 552 N N . ILE A 1 73 ? -4.147 10.492 19.404 1.00 94.94 73 ILE A N 1
ATOM 553 C CA . ILE A 1 73 ? -3.598 9.526 18.449 1.00 94.94 73 ILE A CA 1
ATOM 554 C C . ILE A 1 73 ? -2.512 8.693 19.138 1.00 94.94 73 ILE A C 1
ATOM 556 O O . ILE A 1 73 ? -1.564 9.235 19.702 1.00 94.94 73 ILE A O 1
ATOM 560 N N . VAL A 1 74 ? -2.638 7.370 19.051 1.00 95.38 74 VAL A N 1
ATOM 561 C CA . VAL A 1 74 ? -1.712 6.397 19.653 1.00 95.38 74 VAL A CA 1
ATOM 562 C C . VAL A 1 74 ? -0.895 5.684 18.587 1.00 95.38 74 VAL A C 1
ATOM 564 O O . VAL A 1 74 ? 0.261 5.336 18.819 1.00 95.38 74 VAL A O 1
ATOM 567 N N . SER A 1 75 ? -1.485 5.441 17.415 1.00 95.56 75 SER A N 1
ATOM 568 C CA . SER A 1 75 ? -0.804 4.788 16.303 1.00 95.56 75 SER A CA 1
ATOM 569 C C . SER A 1 75 ? -1.405 5.191 14.963 1.00 95.56 75 SER A C 1
ATOM 571 O O . SER A 1 75 ? -2.567 5.593 14.863 1.00 95.56 75 SER A O 1
ATOM 573 N N . ARG A 1 76 ? -0.591 5.048 13.919 1.00 95.50 76 ARG A N 1
ATOM 574 C CA . ARG A 1 76 ? -0.988 5.213 12.525 1.00 95.50 76 ARG A CA 1
ATOM 575 C C . ARG A 1 76 ? -0.426 4.060 11.715 1.00 95.50 76 ARG A C 1
ATOM 577 O O . ARG A 1 76 ? 0.729 3.676 11.886 1.00 95.50 76 ARG A O 1
ATOM 584 N N . GLY A 1 77 ? -1.237 3.525 10.819 1.00 95.81 77 GLY A N 1
ATOM 585 C CA . GLY A 1 77 ? -0.851 2.410 9.973 1.00 95.81 77 GLY A CA 1
ATOM 586 C C . GLY A 1 77 ? -1.685 2.339 8.709 1.00 95.81 77 GLY A C 1
ATOM 587 O O . GLY A 1 77 ? -2.375 3.287 8.327 1.00 95.81 77 GLY A O 1
ATOM 588 N N . SER A 1 78 ? -1.613 1.189 8.059 1.00 96.56 78 SER A N 1
ATOM 589 C CA . SER A 1 78 ? -2.413 0.875 6.888 1.00 96.56 78 SER A CA 1
ATOM 590 C C . SER A 1 78 ? -3.131 -0.453 7.066 1.00 96.56 78 SER A C 1
ATOM 592 O O . SER A 1 78 ? -2.809 -1.266 7.938 1.00 96.56 78 SER A O 1
ATOM 594 N N . GLY A 1 79 ? -4.126 -0.668 6.225 1.00 96.00 79 GLY A N 1
ATOM 595 C CA . GLY A 1 79 ? -4.798 -1.944 6.082 1.00 96.00 79 GLY A CA 1
ATOM 596 C C . GLY A 1 79 ? -5.367 -2.086 4.686 1.00 96.00 79 GLY A C 1
ATOM 597 O O . GLY A 1 79 ? -5.143 -1.240 3.815 1.00 96.00 79 GLY A O 1
ATOM 598 N N . PHE A 1 80 ? -6.118 -3.155 4.474 1.00 96.88 80 PHE A N 1
ATOM 599 C CA . PHE A 1 80 ? -6.868 -3.335 3.242 1.00 96.88 80 PHE A CA 1
ATOM 600 C C . PHE A 1 80 ? -8.188 -4.059 3.478 1.00 96.88 80 PHE A C 1
ATOM 602 O O . PHE A 1 80 ? -8.312 -4.872 4.398 1.00 96.88 80 PHE A O 1
ATOM 609 N N . PHE A 1 81 ? -9.170 -3.761 2.630 1.00 96.12 81 PHE A N 1
ATOM 610 C CA . PHE A 1 81 ? -10.455 -4.444 2.618 1.00 96.12 81 PHE A CA 1
ATOM 611 C C . PHE A 1 81 ? -10.301 -5.888 2.131 1.00 96.12 81 PHE A C 1
ATOM 613 O O . PHE A 1 81 ? -9.728 -6.142 1.070 1.00 96.12 81 PHE A O 1
ATOM 620 N N . VAL A 1 82 ? -10.858 -6.826 2.896 1.00 96.00 82 VAL A N 1
ATOM 621 C CA . VAL A 1 82 ? -11.033 -8.239 2.498 1.00 96.00 82 VAL A CA 1
ATOM 622 C C . VAL A 1 82 ? -12.498 -8.579 2.210 1.00 96.00 82 VAL A C 1
ATOM 624 O O . VAL A 1 82 ? -12.785 -9.562 1.533 1.00 96.00 82 VAL A O 1
ATOM 627 N N . SER A 1 83 ? -13.419 -7.742 2.690 1.00 94.25 83 SER A N 1
ATOM 628 C CA . SER A 1 83 ? -14.839 -7.690 2.329 1.00 94.25 83 SER A CA 1
ATOM 629 C C . SER A 1 83 ? -15.337 -6.248 2.484 1.00 94.25 83 SER A C 1
ATOM 631 O O . SER A 1 83 ? -14.591 -5.384 2.945 1.00 94.25 83 SER A O 1
ATOM 633 N N . ALA A 1 84 ? -16.590 -5.974 2.112 1.00 89.50 84 ALA A N 1
ATOM 634 C CA . ALA A 1 84 ? -17.179 -4.631 2.194 1.00 89.50 84 ALA A CA 1
ATOM 635 C C . ALA A 1 84 ? -17.181 -4.033 3.619 1.00 89.50 84 ALA A C 1
ATOM 637 O O . ALA A 1 84 ? -17.197 -2.818 3.779 1.00 89.50 84 ALA A O 1
ATOM 638 N N . ASP A 1 85 ? -17.154 -4.886 4.640 1.00 92.75 85 ASP A N 1
ATOM 639 C CA . ASP A 1 85 ? -17.280 -4.559 6.061 1.00 92.75 85 ASP A CA 1
ATOM 640 C C . ASP A 1 85 ? -16.047 -4.958 6.894 1.00 92.75 85 ASP A C 1
ATOM 642 O O . ASP A 1 85 ? -16.061 -4.818 8.117 1.00 92.75 85 ASP A O 1
ATOM 646 N N . ARG A 1 86 ? -14.979 -5.485 6.272 1.00 95.69 86 ARG A N 1
ATOM 647 C CA . ARG A 1 86 ? -13.805 -5.999 7.000 1.00 95.69 86 ARG A CA 1
ATOM 648 C C . ARG A 1 86 ? -12.500 -5.485 6.431 1.00 95.69 86 ARG A C 1
ATOM 650 O O . ARG A 1 86 ? -12.211 -5.645 5.244 1.00 95.69 86 ARG A O 1
ATOM 657 N N . VAL A 1 87 ? -11.669 -4.977 7.336 1.00 96.69 87 VAL A N 1
ATOM 658 C CA . VAL A 1 87 ? -10.305 -4.524 7.067 1.00 96.69 87 VAL A CA 1
ATOM 659 C C . VAL A 1 87 ? -9.319 -5.368 7.859 1.00 96.69 87 VAL A C 1
ATOM 661 O O . VAL A 1 87 ? -9.517 -5.634 9.044 1.00 96.69 87 VAL A O 1
ATOM 664 N N . VAL A 1 88 ? -8.238 -5.773 7.198 1.00 97.56 88 VAL A N 1
ATOM 665 C CA . VAL A 1 88 ? -7.094 -6.433 7.832 1.00 97.56 88 VAL A CA 1
ATOM 666 C C . VAL A 1 88 ? -5.974 -5.417 8.022 1.00 97.56 88 VAL A C 1
ATOM 668 O O . VAL A 1 88 ? -5.656 -4.650 7.115 1.00 97.56 88 VAL A O 1
ATOM 671 N N . THR A 1 89 ? -5.364 -5.425 9.206 1.00 97.69 89 THR A N 1
ATOM 672 C CA . THR A 1 89 ? -4.182 -4.629 9.553 1.00 97.69 89 THR A CA 1
ATOM 673 C C . THR A 1 89 ? -3.298 -5.403 10.527 1.00 97.69 89 THR A C 1
ATOM 675 O O . THR A 1 89 ? -3.648 -6.488 11.001 1.00 97.69 89 THR A O 1
ATOM 678 N N . ASN A 1 90 ? -2.135 -4.851 10.843 1.00 97.88 90 ASN A N 1
ATOM 679 C CA . ASN A 1 90 ? -1.235 -5.417 11.825 1.00 97.88 90 ASN A CA 1
ATOM 680 C C . ASN A 1 90 ? -1.758 -5.175 13.248 1.00 97.88 90 ASN A C 1
ATOM 682 O O . ASN A 1 90 ? -2.217 -4.087 13.590 1.00 97.88 90 ASN A O 1
ATOM 686 N N . ARG A 1 91 ? -1.579 -6.167 14.131 1.00 96.88 91 ARG A N 1
ATOM 687 C CA . ARG A 1 91 ? -1.973 -6.080 15.550 1.00 96.88 91 ARG A CA 1
ATOM 688 C C . ARG A 1 91 ? -1.416 -4.835 16.251 1.00 96.88 91 ARG A C 1
ATOM 690 O O . ARG A 1 91 ? -2.138 -4.191 17.001 1.00 96.88 91 ARG A O 1
ATOM 6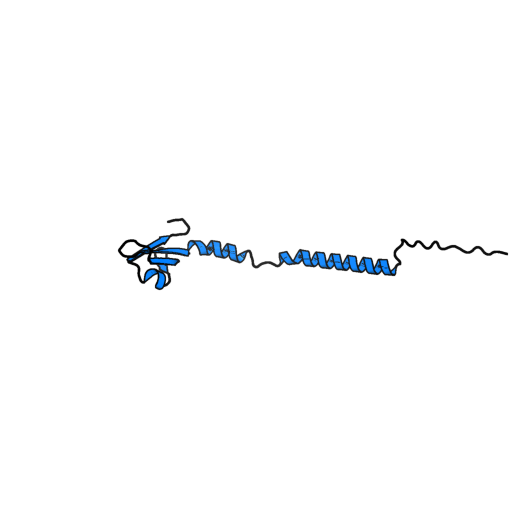97 N N . HIS A 1 92 ? -0.163 -4.469 15.974 1.00 95.94 92 HIS A N 1
ATOM 698 C CA . HIS A 1 92 ? 0.492 -3.317 16.606 1.00 95.94 92 HIS A CA 1
ATOM 699 C C . HIS A 1 92 ? -0.174 -1.969 16.277 1.00 95.94 92 HIS A C 1
ATOM 701 O O . HIS A 1 92 ? 0.033 -1.001 17.003 1.00 95.94 92 HIS A O 1
ATOM 707 N N . VAL A 1 93 ? -0.967 -1.889 15.201 1.00 96.88 93 VAL A N 1
ATOM 708 C CA . VAL A 1 93 ? -1.700 -0.669 14.833 1.00 96.88 93 VAL A CA 1
ATOM 709 C C . VAL A 1 93 ? -2.859 -0.431 15.806 1.00 96.88 93 VAL A C 1
ATOM 711 O O . VAL A 1 93 ? -3.132 0.711 16.168 1.00 96.88 93 VAL A O 1
ATOM 714 N N . ILE A 1 94 ? -3.499 -1.505 16.283 1.00 96.44 94 ILE A N 1
ATOM 715 C CA . ILE A 1 94 ? -4.751 -1.440 17.054 1.00 96.44 94 ILE A CA 1
ATOM 716 C C . ILE A 1 94 ? -4.610 -1.818 18.536 1.00 96.44 94 ILE A C 1
ATOM 718 O O . ILE A 1 94 ? -5.472 -1.456 19.331 1.00 96.44 94 ILE A O 1
ATOM 722 N N . GLU A 1 95 ? -3.540 -2.512 18.943 1.00 94.50 95 GLU A N 1
ATOM 723 C CA . GLU A 1 95 ? -3.452 -3.170 20.262 1.00 94.50 95 GLU A CA 1
ATOM 724 C C . GLU A 1 95 ? -3.580 -2.242 21.487 1.00 94.50 95 GLU A C 1
ATOM 726 O O . GLU A 1 95 ? -3.953 -2.712 22.557 1.00 94.50 95 GLU A O 1
ATOM 731 N N . ARG A 1 96 ? -3.276 -0.943 21.355 1.00 91.88 96 ARG A N 1
ATOM 732 C CA . ARG A 1 96 ? -3.366 0.055 22.446 1.00 91.88 96 ARG A CA 1
ATOM 733 C C . ARG A 1 96 ? -4.518 1.046 22.268 1.00 91.88 96 ARG A C 1
ATOM 735 O O . ARG A 1 96 ? -4.579 2.046 22.977 1.00 91.88 96 ARG A O 1
ATOM 742 N N . SER A 1 97 ? -5.392 0.805 21.297 1.00 95.38 97 SER A N 1
ATOM 743 C CA . SER A 1 97 ? -6.435 1.751 20.913 1.00 95.38 97 SER A CA 1
ATOM 744 C C . SER A 1 97 ? -7.792 1.402 21.509 1.00 95.38 97 SER A C 1
ATOM 746 O O . SER A 1 97 ? -8.119 0.237 21.717 1.00 95.38 97 SER A O 1
ATOM 748 N N . THR A 1 98 ? -8.587 2.432 21.789 1.00 96.06 98 THR A N 1
ATOM 749 C CA . THR A 1 98 ? -10.009 2.307 22.155 1.00 96.06 98 THR A CA 1
ATOM 750 C C . THR A 1 98 ? -10.916 2.644 20.968 1.00 96.06 98 THR A C 1
ATOM 752 O O . THR A 1 98 ? -12.061 2.203 20.917 1.00 96.06 98 THR A O 1
ATOM 755 N N . ARG A 1 99 ? -10.399 3.397 19.987 1.00 96.06 99 ARG A N 1
ATOM 756 C CA . ARG A 1 99 ? -11.082 3.736 18.735 1.00 96.06 99 ARG A CA 1
ATOM 757 C C . ARG A 1 99 ? -10.099 3.662 17.571 1.00 96.06 99 ARG A C 1
ATOM 759 O O . ARG A 1 99 ? -8.939 4.036 17.724 1.00 96.06 99 ARG A O 1
ATOM 766 N N . ALA A 1 100 ? -10.577 3.227 16.412 1.00 96.00 100 ALA A N 1
ATOM 767 C CA . ALA A 1 100 ? -9.854 3.313 15.151 1.00 96.00 100 ALA A CA 1
ATOM 768 C C . ALA A 1 100 ? -10.739 4.005 14.114 1.00 96.00 100 ALA A C 1
ATOM 770 O O . ALA A 1 100 ? -11.934 3.724 14.034 1.00 96.00 100 ALA A O 1
ATOM 771 N N . GLU A 1 101 ? -10.147 4.896 13.334 1.00 95.62 101 GLU A N 1
ATOM 772 C CA . GLU A 1 101 ? -10.775 5.538 12.186 1.00 95.62 101 GLU A CA 1
ATOM 773 C C . GLU A 1 101 ? -10.064 5.077 10.922 1.00 95.62 101 GLU A C 1
ATOM 775 O O . GLU A 1 101 ? -8.836 4.962 10.873 1.00 95.62 101 GLU A O 1
ATOM 780 N N . ILE A 1 102 ? -10.864 4.766 9.908 1.00 95.19 102 ILE A N 1
ATOM 781 C CA . ILE A 1 102 ? -10.394 4.270 8.622 1.00 95.19 102 ILE A CA 1
ATOM 782 C C . ILE A 1 102 ? -10.576 5.402 7.627 1.00 95.19 102 ILE A C 1
ATOM 784 O O . ILE A 1 102 ? -11.681 5.903 7.472 1.00 95.19 102 ILE A O 1
ATOM 788 N N . GLN A 1 103 ? -9.495 5.782 6.958 1.00 94.38 103 GLN A N 1
ATOM 789 C CA . GLN A 1 103 ? -9.506 6.770 5.890 1.00 94.38 103 GLN A CA 1
ATOM 790 C C . GLN A 1 103 ? -9.303 6.045 4.565 1.00 94.38 103 GLN A C 1
ATOM 792 O O . GLN A 1 103 ? -8.258 5.431 4.306 1.00 94.38 103 GLN A O 1
ATOM 797 N N . THR A 1 104 ? -10.329 6.093 3.729 1.00 91.88 104 THR A N 1
ATOM 798 C CA . THR A 1 104 ? -10.295 5.545 2.375 1.00 91.88 104 THR A CA 1
ATOM 799 C C . THR A 1 104 ? -9.609 6.505 1.408 1.00 91.88 104 THR A C 1
ATOM 801 O O . THR A 1 104 ? -9.466 7.701 1.666 1.00 91.88 104 THR A O 1
ATOM 804 N N . VAL A 1 105 ? -9.196 5.992 0.246 1.00 84.25 105 VAL A N 1
ATOM 805 C CA . VAL A 1 105 ? -8.599 6.817 -0.822 1.00 84.25 105 VAL A CA 1
ATOM 806 C C . VAL A 1 105 ? -9.528 7.924 -1.328 1.00 84.25 105 VAL A C 1
ATOM 808 O O . VAL A 1 105 ? -9.042 8.922 -1.854 1.00 84.25 105 VAL A O 1
ATOM 811 N N . ASP A 1 106 ? -10.837 7.762 -1.131 1.00 84.19 106 ASP A N 1
ATOM 812 C CA . ASP A 1 106 ? -11.867 8.726 -1.517 1.00 84.19 106 ASP A CA 1
ATOM 813 C C . ASP A 1 106 ? -12.127 9.785 -0.425 1.00 84.19 106 ASP A C 1
ATOM 815 O O . ASP A 1 106 ? -13.021 10.617 -0.573 1.00 84.19 106 ASP A O 1
ATOM 819 N N . GLY A 1 107 ? -11.364 9.762 0.677 1.00 76.06 107 GLY A N 1
ATOM 820 C CA . GLY A 1 107 ? -11.485 10.714 1.786 1.00 76.06 107 GLY A CA 1
ATOM 821 C C . GLY A 1 107 ? -12.698 10.485 2.692 1.00 76.06 107 GLY A C 1
ATOM 822 O O . GLY A 1 107 ? -13.067 11.388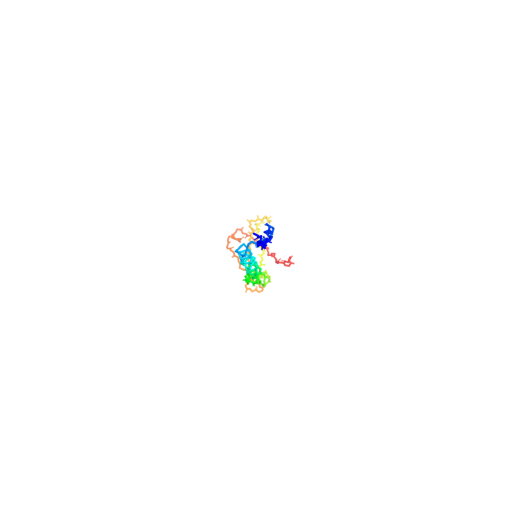 3.441 1.00 76.06 107 GLY A O 1
ATOM 823 N N . ARG A 1 108 ? -13.324 9.307 2.599 1.00 71.00 108 ARG A N 1
ATOM 824 C CA . ARG A 1 108 ? -14.390 8.843 3.498 1.00 71.00 108 ARG A CA 1
ATOM 825 C C . ARG A 1 108 ? -13.840 7.988 4.623 1.00 71.00 108 ARG A C 1
ATOM 827 O O . ARG A 1 108 ? -12.814 7.305 4.366 1.00 71.00 108 ARG A O 1
#

Secondary structure (DSSP, 8-state):
-----------TTSPPHHHHHHHHHHHHHHHHHHHHHHHGGGG-TTTTHHHHHHHHHGGGEEEEEEE-TTS-EEEEEEEEEEETTEEEE-HHHHTT-SEEEEEETT--